Protein AF-A0A163JC21-F1 (afdb_monomer)

Foldseek 3Di:
DDDDDDDPPPPPPPPPQQQQAEEEEEEAQQQDPPPPDNPDPDDHPQRVVCVVSVHDYHYLYYHLEAQPDDDPNTDHSVSSVVVVVVVVDPDDPSNYDYYYYYDPNVVVVVVVCVVVVHDDDD

Radius of gyration: 22.23 Å; Cα contacts (8 Å, |Δi|>4): 198; chains: 1; bounding box: 30×44×86 Å

Sequence (122 aa):
MYNYISIFFCLYLSGCVAKVSNLVVFGDSYSDVGNRWQSSNGPGWSQDLAAGWNASLYSFAFSGATCDRSVNGTPSIIDQVEMYYHQHLDLPPEETVYAFWVGHDDIHEAIQANKSGMKLKR

Mean predicted aligned error: 8.27 Å

InterPro domains:
  IPR036514 SGNH hydrolase superfamily [G3DSA:3.40.50.1110] (17-119)

Nearest PDB structures (foldseek):
  8h09-assembly2_B  TM=7.413E-01  e=1.440E-04  Vibrio alginolyticus
  8a26-assembly1_A  TM=7.929E-01  e=1.366E-03  Legionella pneumophila str. Corby
  6mdp-assembly1_A  TM=1.935E-01  e=1.406E+00  Cricetulus griseus
  7mq5-assembly1_A  TM=1.879E-01  e=8.609E+00  Pseudomonas aeruginosa UCBPP-PA14

Organism: Absidia glauca (NCBI:txid4829)

Structure (mmCIF, N/CA/C/O backbone):
data_AF-A0A163JC21-F1
#
_entry.id   AF-A0A163JC21-F1
#
loop_
_atom_site.group_PDB
_atom_site.id
_atom_site.type_symbol
_atom_site.label_atom_id
_atom_site.label_alt_id
_atom_site.label_comp_id
_atom_site.label_asym_id
_atom_site.label_entity_id
_atom_site.label_seq_id
_atom_site.pdbx_PDB_ins_code
_atom_site.Cartn_x
_atom_site.Cartn_y
_atom_site.Cartn_z
_atom_site.occupancy
_atom_site.B_iso_or_equiv
_atom_site.auth_seq_id
_atom_site.auth_comp_id
_atom_site.auth_asym_id
_atom_site.auth_atom_id
_atom_site.pdbx_PDB_model_num
ATOM 1 N N . MET A 1 1 ? 11.087 -30.801 61.539 1.00 41.34 1 MET A N 1
ATOM 2 C CA . MET A 1 1 ? 11.596 -30.339 60.232 1.00 41.34 1 MET A CA 1
ATOM 3 C C . MET A 1 1 ? 10.398 -30.182 59.311 1.00 41.34 1 MET A C 1
ATOM 5 O O . MET A 1 1 ? 9.885 -31.191 58.853 1.00 41.34 1 MET A O 1
ATOM 9 N N . TYR A 1 2 ? 9.892 -28.965 59.113 1.00 39.28 2 TYR A N 1
ATOM 10 C CA . TYR A 1 2 ? 8.805 -28.705 58.163 1.00 39.28 2 TYR A CA 1
ATOM 11 C C . TYR A 1 2 ? 9.362 -27.823 57.048 1.00 39.28 2 TYR A C 1
ATOM 13 O O . TYR A 1 2 ? 9.657 -26.652 57.265 1.00 39.28 2 TYR A O 1
ATOM 21 N N . ASN A 1 3 ? 9.591 -28.443 55.890 1.00 43.78 3 ASN A N 1
ATOM 22 C CA . ASN A 1 3 ? 10.011 -27.788 54.657 1.00 43.78 3 ASN A CA 1
ATOM 23 C C . ASN A 1 3 ? 8.775 -27.168 54.000 1.00 43.78 3 ASN A C 1
ATOM 25 O O . ASN A 1 3 ? 7.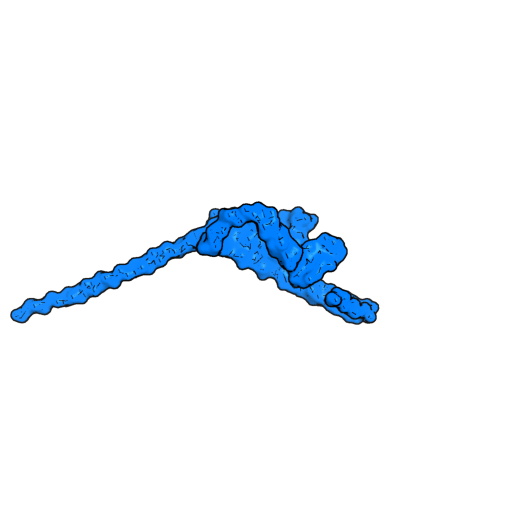919 -27.902 53.511 1.00 43.78 3 ASN A O 1
ATOM 29 N N . TYR A 1 4 ? 8.694 -25.840 53.965 1.00 49.03 4 TYR A N 1
ATOM 30 C CA . TYR A 1 4 ? 7.745 -25.140 53.106 1.00 49.03 4 TYR A CA 1
ATOM 31 C C . TYR A 1 4 ? 8.464 -24.723 51.825 1.00 49.03 4 TYR A C 1
ATOM 33 O O . TYR A 1 4 ? 9.333 -23.854 51.816 1.00 49.03 4 TYR A O 1
ATOM 41 N N . ILE A 1 5 ? 8.108 -25.419 50.750 1.00 55.06 5 ILE A N 1
ATOM 42 C CA . ILE A 1 5 ? 8.490 -25.136 49.370 1.00 55.06 5 ILE A CA 1
ATOM 43 C C . ILE A 1 5 ? 7.983 -23.732 49.022 1.00 55.06 5 ILE A C 1
ATOM 45 O O . ILE A 1 5 ? 6.779 -23.482 49.029 1.00 55.06 5 ILE A O 1
ATOM 49 N N . SER A 1 6 ? 8.905 -22.808 48.742 1.00 51.47 6 SER A N 1
ATOM 50 C CA . SER A 1 6 ? 8.569 -21.495 48.187 1.00 51.47 6 SER A CA 1
ATOM 51 C C . SER A 1 6 ? 8.027 -21.676 46.772 1.00 51.47 6 SER A C 1
ATOM 53 O O . SER A 1 6 ? 8.773 -21.992 45.847 1.00 51.47 6 SER A O 1
ATOM 55 N N . ILE A 1 7 ? 6.721 -21.483 46.608 1.00 56.38 7 ILE A N 1
ATOM 56 C CA . ILE A 1 7 ? 6.084 -21.367 45.298 1.00 56.38 7 ILE A CA 1
ATOM 57 C C . I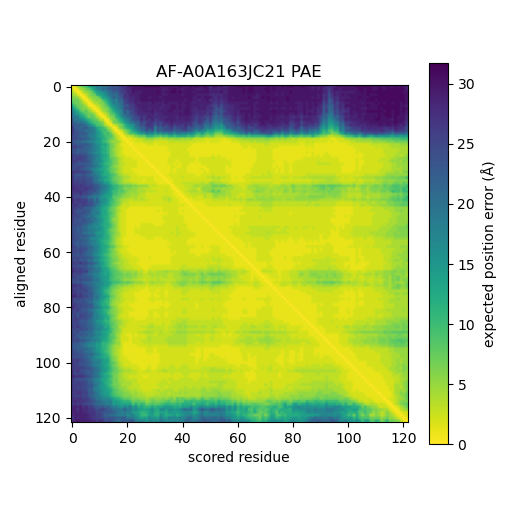LE A 1 7 ? 6.405 -19.963 44.783 1.00 56.38 7 ILE A C 1
ATOM 59 O O . ILE A 1 7 ? 5.792 -18.979 45.194 1.00 56.38 7 ILE A O 1
ATOM 63 N N . PHE A 1 8 ? 7.395 -19.864 43.896 1.00 53.91 8 PHE A N 1
ATOM 64 C CA . PHE A 1 8 ? 7.576 -18.686 43.054 1.00 53.91 8 PHE A CA 1
ATOM 65 C C . PHE A 1 8 ? 6.371 -18.598 42.114 1.00 53.91 8 PHE A C 1
ATOM 67 O O . PHE A 1 8 ? 6.304 -19.289 41.098 1.00 53.91 8 PHE A O 1
ATOM 74 N N . PHE A 1 9 ? 5.400 -17.758 42.467 1.00 50.41 9 PHE A N 1
ATOM 75 C CA . PHE A 1 9 ? 4.353 -17.335 41.549 1.00 50.41 9 PHE A CA 1
ATOM 76 C C . PHE A 1 9 ? 5.013 -16.401 40.530 1.00 50.41 9 PHE A C 1
ATOM 78 O O . PHE A 1 9 ? 5.116 -15.192 40.730 1.00 50.41 9 PHE A O 1
ATOM 85 N N . CYS A 1 10 ? 5.574 -16.991 39.475 1.00 48.28 10 CYS A N 1
ATOM 86 C CA . CYS A 1 10 ? 6.029 -16.249 38.315 1.00 48.28 10 CYS A CA 1
ATOM 87 C C . CYS A 1 10 ? 4.770 -15.644 37.688 1.00 48.28 10 CYS A C 1
ATOM 89 O O . CYS A 1 10 ? 4.003 -16.342 37.025 1.00 48.28 10 CYS A O 1
ATOM 91 N N . LEU A 1 11 ? 4.511 -14.368 37.987 1.00 50.91 11 LEU A N 1
ATOM 92 C CA . LEU A 1 11 ? 3.593 -13.538 37.223 1.00 50.91 11 LEU A CA 1
ATOM 93 C C . LEU A 1 11 ? 4.109 -13.566 35.787 1.00 50.91 11 LEU A C 1
ATOM 95 O O . LEU A 1 11 ? 5.006 -12.810 35.419 1.00 50.91 11 LEU A O 1
ATOM 99 N N . TYR A 1 12 ? 3.567 -14.487 34.994 1.00 52.44 12 TYR A N 1
ATOM 100 C CA . TYR A 1 12 ? 3.599 -14.373 33.554 1.00 52.44 12 TYR A CA 1
ATOM 101 C C . TYR A 1 12 ? 3.015 -12.996 33.261 1.00 52.44 12 TYR A C 1
ATOM 103 O O . TYR A 1 12 ? 1.816 -12.771 33.438 1.00 52.44 12 TYR A O 1
ATOM 111 N N . LEU A 1 13 ? 3.873 -12.062 32.846 1.00 53.28 13 LEU A N 1
ATOM 112 C CA . LEU A 1 13 ? 3.441 -10.988 31.976 1.00 53.28 13 LEU A CA 1
ATOM 113 C C . LEU A 1 13 ? 2.819 -11.695 30.776 1.00 53.28 13 LEU A C 1
ATOM 115 O O . LEU A 1 13 ? 3.507 -12.071 29.829 1.00 53.28 13 LEU A O 1
ATOM 119 N N . SER A 1 14 ? 1.513 -11.932 30.850 1.00 54.59 14 SER A N 1
ATOM 120 C CA . SER A 1 14 ? 0.689 -12.110 29.675 1.00 54.59 14 SER A CA 1
ATOM 121 C C . SER A 1 14 ? 0.761 -10.763 28.980 1.00 54.59 14 SER A C 1
ATOM 123 O O . SER A 1 14 ? -0.072 -9.893 29.215 1.00 54.59 14 SER A O 1
ATOM 125 N N . GLY A 1 15 ? 1.845 -10.542 28.231 1.00 59.12 15 GLY A N 1
ATOM 126 C CA . GLY A 1 15 ? 1.935 -9.422 27.322 1.00 59.12 15 GLY A CA 1
ATOM 127 C C . GLY A 1 15 ? 0.666 -9.483 26.500 1.00 59.12 15 GLY A C 1
ATOM 128 O O . GLY A 1 15 ? 0.375 -10.516 25.893 1.00 59.12 15 GLY A O 1
ATOM 129 N N . CYS A 1 16 ? -0.145 -8.435 26.586 1.00 57.44 16 CYS A N 1
ATOM 130 C CA . CYS A 1 16 ? -1.272 -8.263 25.699 1.00 57.44 16 CYS A CA 1
ATOM 131 C C . CYS A 1 16 ? -0.680 -8.367 24.295 1.00 57.44 16 CYS A C 1
ATOM 133 O O . CYS A 1 16 ? 0.065 -7.480 23.882 1.00 57.44 16 CYS A O 1
ATOM 135 N N . VAL A 1 17 ? -0.903 -9.482 23.600 1.00 60.69 17 VAL A N 1
ATOM 136 C CA . VAL A 1 17 ? -0.598 -9.539 22.175 1.00 60.69 17 VAL A CA 1
ATOM 137 C C . VAL A 1 17 ? -1.546 -8.518 21.577 1.00 60.69 17 VAL A C 1
ATOM 139 O O . VAL A 1 17 ? -2.756 -8.749 21.561 1.00 60.69 17 VAL A O 1
ATOM 142 N N . ALA A 1 18 ? -1.017 -7.348 21.219 1.00 69.06 18 ALA A N 1
ATOM 143 C CA . ALA A 1 18 ? -1.804 -6.315 20.576 1.00 69.06 18 ALA A CA 1
ATOM 144 C C . ALA A 1 18 ? -2.430 -6.953 19.335 1.00 69.06 18 ALA A C 1
ATOM 146 O O . ALA A 1 18 ? -1.737 -7.525 18.488 1.00 69.06 18 ALA A O 1
ATOM 147 N N . LYS A 1 19 ? -3.762 -6.972 19.293 1.00 87.00 19 LYS A N 1
ATOM 148 C CA . LYS A 1 19 ? -4.476 -7.496 18.139 1.00 87.00 19 LYS A CA 1
ATOM 149 C C . LYS A 1 19 ? -4.241 -6.509 17.003 1.00 87.00 19 LYS A C 1
ATOM 151 O O . LYS A 1 19 ? -4.529 -5.330 17.162 1.00 87.00 19 LYS A O 1
ATOM 156 N N . VAL A 1 20 ? -3.759 -6.996 15.863 1.00 94.81 20 VAL A N 1
ATOM 157 C CA . VAL A 1 20 ? -3.663 -6.172 14.656 1.00 94.81 20 VAL A CA 1
ATOM 158 C C . VAL A 1 20 ? -5.075 -5.755 14.249 1.00 94.81 20 VAL A C 1
ATOM 160 O O . VAL A 1 20 ? -5.916 -6.610 13.962 1.00 94.81 20 VAL A O 1
ATOM 163 N N . SER A 1 21 ? -5.341 -4.453 14.265 1.00 97.00 21 SER A N 1
ATOM 164 C CA . SER A 1 21 ? -6.628 -3.858 13.896 1.00 97.00 21 SER A CA 1
ATOM 165 C C . SER A 1 21 ? -6.558 -3.128 12.556 1.00 97.00 21 SER A C 1
ATOM 167 O O . SER A 1 21 ? -7.587 -2.980 11.894 1.00 97.00 21 SER A O 1
ATOM 169 N N . ASN A 1 22 ? -5.355 -2.756 12.104 1.00 98.44 22 ASN A N 1
ATOM 170 C CA . ASN A 1 22 ? -5.135 -2.024 10.861 1.00 98.44 22 ASN A CA 1
ATOM 171 C C . ASN A 1 22 ? -4.022 -2.665 10.021 1.00 98.44 22 ASN A C 1
ATOM 173 O O . ASN A 1 22 ? -2.952 -3.007 10.527 1.00 98.44 22 ASN A O 1
ATOM 177 N N . LEU A 1 23 ? -4.261 -2.778 8.718 1.00 98.62 23 LEU A N 1
ATOM 178 C CA . LEU A 1 23 ? -3.278 -3.179 7.720 1.00 98.62 23 LEU A CA 1
ATOM 179 C C . LEU A 1 23 ? -3.133 -2.049 6.699 1.00 98.62 23 LEU A C 1
ATOM 181 O O . LEU A 1 23 ? -4.064 -1.765 5.947 1.00 98.62 23 LEU A O 1
ATOM 185 N N . VAL A 1 24 ? -1.965 -1.415 6.666 1.00 98.75 24 VAL A N 1
ATOM 186 C CA . VAL A 1 24 ? -1.606 -0.389 5.683 1.00 98.75 24 VAL A CA 1
ATOM 187 C C . VAL A 1 24 ? -0.696 -1.021 4.636 1.00 98.75 24 VAL A C 1
ATOM 189 O O . VAL A 1 24 ? 0.314 -1.630 4.987 1.00 98.75 24 VAL A O 1
ATOM 192 N N . VAL A 1 25 ? -1.041 -0.899 3.356 1.00 98.75 25 VAL A N 1
ATOM 193 C CA . VAL A 1 25 ? -0.319 -1.571 2.265 1.00 98.75 25 VAL A CA 1
ATOM 194 C C . VAL A 1 25 ? 0.160 -0.571 1.227 1.00 98.75 25 VAL A C 1
ATOM 196 O O . VAL A 1 25 ? -0.638 0.159 0.648 1.00 98.75 25 VAL A O 1
ATOM 199 N N . PHE A 1 26 ? 1.458 -0.603 0.954 1.00 98.75 26 PHE A N 1
ATOM 200 C CA . PHE A 1 26 ? 2.129 0.104 -0.132 1.00 98.75 26 PHE A CA 1
ATOM 201 C C . PHE A 1 26 ? 2.660 -0.925 -1.122 1.00 98.75 26 PHE A C 1
ATOM 203 O O . PHE A 1 26 ? 3.116 -2.006 -0.725 1.00 98.75 26 PHE A O 1
ATOM 210 N N . GLY A 1 27 ? 2.631 -0.617 -2.411 1.00 98.19 27 GLY A N 1
ATOM 211 C CA . GLY A 1 27 ? 3.111 -1.584 -3.381 1.00 98.19 27 GLY A CA 1
ATOM 212 C C . GLY A 1 27 ? 2.750 -1.331 -4.826 1.00 98.19 27 GLY A C 1
ATOM 213 O O . GLY A 1 27 ? 2.283 -0.257 -5.212 1.00 98.19 27 GLY A O 1
ATOM 214 N N . ASP A 1 28 ? 2.988 -2.379 -5.601 1.00 97.31 28 ASP A N 1
ATOM 215 C CA . ASP A 1 28 ? 2.740 -2.452 -7.031 1.00 97.31 28 ASP A CA 1
ATOM 216 C C . ASP A 1 28 ? 1.468 -3.263 -7.361 1.00 97.31 28 ASP A C 1
ATOM 218 O O . ASP A 1 28 ? 0.550 -3.413 -6.545 1.00 97.31 28 ASP A O 1
ATOM 222 N N . SER A 1 29 ? 1.408 -3.799 -8.582 1.00 96.88 29 SER A N 1
ATOM 223 C CA . SER A 1 29 ? 0.277 -4.581 -9.093 1.00 96.88 29 SER A CA 1
ATOM 224 C C . SER A 1 29 ? -0.088 -5.825 -8.277 1.00 96.88 29 SER A C 1
ATOM 226 O O . SER A 1 29 ? -1.236 -6.267 -8.347 1.00 96.88 29 SER A O 1
ATOM 228 N N . TYR A 1 30 ? 0.831 -6.369 -7.473 1.00 97.12 30 TYR A N 1
ATOM 229 C CA . TYR A 1 30 ? 0.537 -7.501 -6.589 1.00 97.12 30 TYR A CA 1
ATOM 230 C C . TYR A 1 30 ? -0.280 -7.109 -5.354 1.00 97.12 30 TYR A C 1
ATOM 232 O O . TYR A 1 30 ? -0.817 -7.984 -4.676 1.00 97.12 30 TYR A O 1
ATOM 240 N N . SER A 1 31 ? -0.379 -5.812 -5.055 1.00 98.00 31 SER A N 1
ATOM 241 C CA . SER A 1 31 ? -1.056 -5.289 -3.862 1.00 98.00 31 SER A CA 1
ATOM 242 C C . SER A 1 31 ? -2.146 -4.256 -4.165 1.00 98.00 31 SER A C 1
ATOM 244 O O . SER A 1 31 ? -2.899 -3.899 -3.256 1.00 98.00 31 SER A O 1
ATOM 246 N N . ASP A 1 32 ? -2.24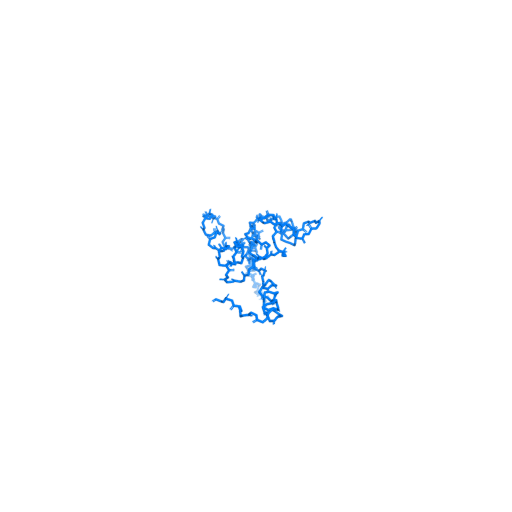3 -3.775 -5.410 1.00 97.75 32 ASP A N 1
ATOM 247 C CA . ASP A 1 32 ? -3.284 -2.842 -5.851 1.00 97.75 32 ASP A CA 1
ATOM 248 C C . ASP A 1 32 ? -4.674 -3.500 -5.795 1.00 97.75 32 ASP A C 1
ATOM 250 O O . ASP A 1 32 ? -4.929 -4.547 -6.395 1.00 97.75 32 ASP A O 1
ATOM 254 N N . VAL A 1 33 ? -5.584 -2.849 -5.071 1.00 96.94 33 VAL A N 1
ATOM 255 C CA . VAL A 1 33 ? -6.979 -3.274 -4.864 1.00 96.94 33 VAL A CA 1
ATOM 256 C C . VAL A 1 33 ? -7.974 -2.388 -5.622 1.00 96.94 33 VAL A C 1
ATOM 258 O O . VAL A 1 33 ? -9.159 -2.363 -5.299 1.00 96.94 33 VAL A O 1
ATOM 261 N N . GLY A 1 34 ? -7.499 -1.636 -6.619 1.00 95.25 34 GLY A N 1
ATOM 262 C CA . GLY A 1 34 ? -8.324 -0.797 -7.489 1.00 95.25 34 GLY A CA 1
ATOM 263 C C . GLY A 1 34 ? -7.972 0.692 -7.494 1.00 95.25 34 GLY A C 1
ATOM 264 O O . GLY A 1 34 ? -8.716 1.463 -8.094 1.00 95.25 34 GLY A O 1
ATOM 265 N N . ASN A 1 35 ? -6.857 1.109 -6.888 1.00 95.38 35 ASN A N 1
ATOM 266 C CA . ASN A 1 35 ? -6.361 2.486 -6.994 1.00 95.38 35 ASN A CA 1
ATOM 267 C C . ASN A 1 35 ? -5.960 2.823 -8.436 1.00 95.38 35 ASN A C 1
ATOM 269 O O . ASN A 1 35 ? -6.148 3.954 -8.888 1.00 95.38 35 ASN A O 1
ATOM 273 N N . ARG A 1 36 ? -5.448 1.834 -9.182 1.00 93.69 36 ARG A N 1
ATOM 274 C CA . ARG A 1 36 ? -5.287 1.924 -10.636 1.00 93.69 36 ARG A CA 1
ATOM 275 C C . ARG A 1 36 ? -6.050 0.825 -11.360 1.00 93.69 36 ARG A C 1
ATOM 277 O O . ARG A 1 36 ? -6.923 1.116 -12.173 1.00 93.69 36 ARG A O 1
ATOM 284 N N . TRP A 1 37 ? -5.717 -0.427 -11.066 1.00 90.56 37 TRP A N 1
ATOM 285 C CA . TRP A 1 37 ? -6.470 -1.610 -11.474 1.00 90.56 37 TRP A CA 1
ATOM 286 C C . TRP A 1 37 ? -6.022 -2.808 -10.637 1.00 90.56 37 TRP A C 1
ATOM 288 O O . TRP A 1 37 ? -4.848 -2.946 -10.302 1.00 90.56 37 TRP A O 1
ATOM 298 N N . GLN A 1 38 ? -6.950 -3.712 -10.338 1.00 93.06 38 GLN A N 1
ATOM 299 C CA . GLN A 1 38 ? -6.639 -4.954 -9.640 1.00 93.06 38 GLN A CA 1
ATOM 300 C C . GLN A 1 38 ? -6.160 -6.004 -10.646 1.00 93.06 38 GLN A C 1
ATOM 302 O O . GLN A 1 38 ? -6.906 -6.407 -11.540 1.00 93.06 38 GLN A O 1
ATOM 307 N N . SER A 1 39 ? -4.915 -6.460 -10.503 1.00 91.44 39 SER A N 1
ATOM 308 C CA . SER A 1 39 ? -4.282 -7.419 -11.427 1.00 91.44 39 SER A CA 1
ATOM 309 C C . SER A 1 39 ? -4.607 -8.880 -11.075 1.00 91.44 39 SER A C 1
ATOM 311 O O . SER A 1 39 ? -3.754 -9.760 -11.147 1.00 91.44 39 SER A O 1
ATOM 313 N N . SER A 1 40 ? -5.852 -9.142 -10.666 1.00 93.62 40 SER A N 1
ATOM 314 C CA . SER A 1 40 ? -6.356 -10.460 -10.268 1.00 93.62 40 SER A CA 1
ATOM 315 C C . SER A 1 40 ? -7.839 -10.607 -10.627 1.00 93.62 40 SER A C 1
ATOM 317 O O . SER A 1 40 ? -8.558 -9.620 -10.763 1.00 93.62 40 SER A O 1
ATOM 319 N N . ASN A 1 41 ? -8.311 -11.847 -10.766 1.00 94.31 41 ASN A N 1
ATOM 320 C CA . ASN A 1 41 ? -9.722 -12.193 -10.983 1.00 94.31 41 ASN A CA 1
ATOM 321 C C . ASN A 1 41 ? -10.505 -12.424 -9.674 1.00 94.31 41 ASN A C 1
ATOM 323 O O . ASN A 1 41 ? -11.644 -12.889 -9.706 1.00 94.31 41 ASN A O 1
ATOM 327 N N . GLY A 1 42 ? -9.892 -12.126 -8.533 1.00 94.00 42 GLY A N 1
ATOM 328 C CA . GLY A 1 42 ? -10.472 -12.227 -7.200 1.00 94.00 42 GLY A CA 1
ATOM 329 C C . GLY A 1 42 ? -9.662 -11.401 -6.199 1.00 94.00 42 GLY A C 1
ATOM 330 O O . GLY A 1 42 ? -8.722 -10.716 -6.619 1.00 94.00 42 GLY A O 1
ATOM 331 N N . PRO A 1 43 ? -10.010 -11.451 -4.901 1.00 96.00 43 PRO A N 1
ATOM 332 C CA . PRO A 1 43 ? -9.308 -10.708 -3.861 1.00 96.00 43 PRO A CA 1
ATOM 333 C C . PRO A 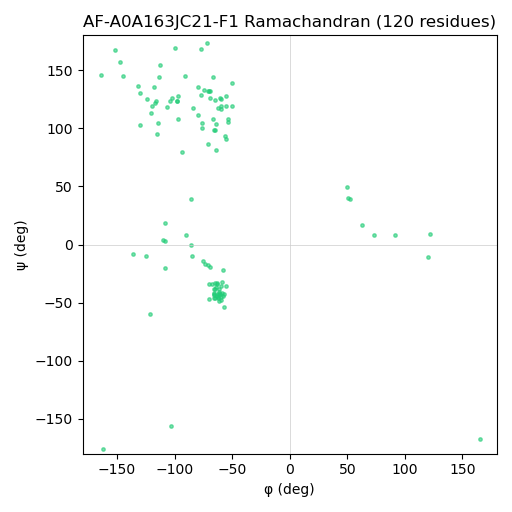1 43 ? -7.788 -10.913 -3.908 1.00 96.00 43 PRO A C 1
ATOM 335 O O . PRO A 1 43 ? -7.300 -12.012 -4.169 1.00 96.00 43 PRO A O 1
ATOM 338 N N . GLY A 1 44 ? -7.037 -9.832 -3.707 1.00 96.00 44 GLY A N 1
ATOM 339 C CA . GLY A 1 44 ? -5.590 -9.891 -3.521 1.00 96.00 44 GLY A CA 1
ATOM 340 C C . GLY A 1 44 ? -5.215 -10.361 -2.113 1.00 96.00 44 GLY A C 1
ATOM 341 O O . GLY A 1 44 ? -6.040 -10.358 -1.198 1.00 96.00 44 GLY A O 1
ATOM 342 N N . TRP A 1 45 ? -3.935 -10.688 -1.915 1.00 97.69 45 TRP A N 1
ATOM 343 C CA . TRP A 1 45 ? -3.421 -11.179 -0.629 1.00 97.69 45 TRP A CA 1
ATOM 344 C C . TRP A 1 45 ? -3.722 -10.224 0.538 1.00 97.69 45 TRP A C 1
ATOM 346 O O . TRP A 1 45 ? -4.008 -10.674 1.642 1.00 97.69 45 TRP A O 1
ATOM 356 N N . SER A 1 46 ? -3.683 -8.910 0.295 1.00 98.06 46 SER A N 1
ATOM 357 C CA . SER A 1 46 ? -3.932 -7.880 1.306 1.00 98.06 46 SER A CA 1
ATOM 358 C C . SER A 1 46 ? -5.398 -7.832 1.742 1.00 98.06 46 SER A C 1
ATOM 360 O O . SER A 1 46 ? -5.677 -7.601 2.917 1.00 98.06 46 SER A O 1
ATOM 362 N N . GLN A 1 47 ? -6.332 -8.102 0.826 1.00 98.31 47 GLN A N 1
ATOM 363 C CA . GLN A 1 47 ? -7.764 -8.199 1.125 1.00 98.31 47 GLN A CA 1
ATOM 364 C C . GLN A 1 47 ? -8.059 -9.452 1.951 1.00 98.31 47 GLN A C 1
ATOM 366 O O . GLN A 1 47 ? -8.723 -9.358 2.983 1.00 98.31 47 GLN A O 1
ATOM 371 N N . ASP A 1 48 ? -7.511 -10.600 1.547 1.00 98.06 48 ASP A N 1
ATOM 372 C CA . ASP A 1 48 ? -7.682 -11.861 2.274 1.00 98.06 48 ASP A CA 1
ATOM 373 C C . ASP A 1 48 ? -7.022 -11.819 3.658 1.00 98.06 48 ASP A C 1
ATOM 375 O O . ASP A 1 48 ? -7.592 -12.307 4.635 1.00 98.06 48 ASP A O 1
ATOM 379 N N . LEU A 1 49 ? -5.848 -11.189 3.777 1.00 98.06 49 LEU A N 1
ATOM 380 C CA . LEU A 1 49 ? -5.158 -11.024 5.055 1.00 98.06 49 LEU A CA 1
ATOM 381 C C . LEU A 1 49 ? -5.945 -10.122 6.011 1.00 98.06 49 LEU A C 1
ATOM 383 O O . LEU A 1 49 ? -6.137 -10.483 7.172 1.00 98.06 49 LEU A O 1
ATOM 387 N N . ALA A 1 50 ? -6.442 -8.981 5.524 1.00 98.38 50 ALA A N 1
ATOM 388 C CA . ALA A 1 50 ? -7.284 -8.088 6.315 1.00 98.38 50 ALA A CA 1
ATOM 389 C C . ALA A 1 50 ? -8.571 -8.789 6.777 1.00 98.38 50 ALA A C 1
ATOM 391 O O . ALA A 1 50 ? -8.940 -8.691 7.949 1.00 98.38 50 ALA A O 1
ATOM 392 N N . ALA A 1 51 ? -9.209 -9.565 5.894 1.00 98.12 51 ALA A N 1
ATOM 393 C CA . ALA A 1 51 ? -10.373 -10.374 6.242 1.00 98.12 51 ALA A CA 1
ATOM 394 C C . ALA A 1 51 ? -10.037 -11.433 7.306 1.00 98.12 51 ALA A C 1
ATOM 396 O O . ALA A 1 51 ? -10.749 -11.551 8.303 1.00 98.12 51 ALA A O 1
ATOM 397 N N . GLY A 1 52 ? -8.926 -12.158 7.143 1.00 97.56 52 GLY A N 1
ATOM 398 C CA . GLY A 1 52 ? -8.469 -13.183 8.084 1.00 97.56 52 GLY A CA 1
ATOM 399 C C . GLY A 1 52 ? -8.112 -12.636 9.469 1.00 97.56 52 GLY A C 1
ATOM 400 O O . GLY A 1 52 ? -8.353 -13.299 10.477 1.00 97.56 52 GLY A O 1
ATOM 401 N N . TRP A 1 53 ? -7.581 -11.415 9.544 1.00 96.81 53 TRP A N 1
ATOM 402 C CA . TRP A 1 53 ? -7.302 -10.727 10.810 1.00 96.81 53 TRP A CA 1
ATOM 403 C C . TRP A 1 53 ? -8.503 -9.981 11.387 1.00 96.81 53 TRP A C 1
ATOM 405 O O . TRP A 1 53 ? -8.460 -9.557 12.545 1.00 96.81 53 TRP A O 1
ATOM 415 N N . ASN A 1 54 ? -9.587 -9.849 10.617 1.00 97.38 54 ASN A N 1
ATOM 416 C CA . ASN A 1 54 ? -10.682 -8.935 10.921 1.00 97.38 54 ASN A CA 1
ATOM 417 C C . ASN A 1 54 ? -10.134 -7.524 11.228 1.00 97.38 54 ASN A C 1
ATOM 419 O O . ASN A 1 54 ? -10.440 -6.934 12.270 1.00 97.38 54 ASN A O 1
ATOM 423 N N . ALA A 1 55 ? -9.271 -7.041 10.334 1.00 98.06 55 ALA A N 1
ATOM 424 C CA . ALA A 1 55 ? -8.596 -5.750 10.386 1.00 98.06 55 ALA A CA 1
ATOM 425 C C . ALA A 1 55 ? -9.091 -4.838 9.253 1.00 98.06 55 ALA A C 1
ATOM 427 O O . ALA A 1 55 ? -9.529 -5.308 8.201 1.00 98.06 55 ALA A O 1
ATOM 428 N N . SER A 1 56 ? -8.991 -3.528 9.453 1.00 98.44 56 SER A N 1
ATOM 429 C CA . SER A 1 56 ? -9.247 -2.532 8.411 1.00 98.44 56 SER A CA 1
ATOM 430 C C . SER A 1 56 ? -8.086 -2.497 7.415 1.00 98.44 56 SER A C 1
ATOM 432 O O . SER A 1 56 ? -6.927 -2.436 7.824 1.00 98.44 56 SER A O 1
ATOM 434 N N . LEU A 1 57 ? -8.388 -2.506 6.114 1.00 98.44 57 LEU A N 1
ATOM 435 C CA . LEU A 1 57 ? -7.390 -2.387 5.047 1.00 98.44 57 LEU A CA 1
ATOM 436 C C . LEU A 1 57 ? -7.305 -0.945 4.533 1.00 98.44 57 LEU A C 1
ATOM 438 O O . LEU A 1 57 ? -8.287 -0.414 4.017 1.00 98.44 57 LEU A O 1
ATOM 442 N N . TYR A 1 58 ? -6.110 -0.362 4.589 1.00 98.50 58 TYR A N 1
ATOM 443 C CA . TYR A 1 58 ? -5.762 0.927 3.993 1.00 98.50 58 TYR A CA 1
ATOM 444 C C . TYR A 1 58 ? -4.724 0.693 2.891 1.00 98.50 58 TYR A C 1
ATOM 446 O O . TYR A 1 58 ? -3.530 0.568 3.164 1.00 98.50 58 TYR A O 1
ATOM 454 N N . SER A 1 59 ? -5.170 0.579 1.639 1.00 98.19 59 SER A N 1
ATOM 455 C CA . SER A 1 59 ? -4.265 0.317 0.515 1.00 98.19 59 SER A CA 1
ATOM 456 C C . SER A 1 59 ? -3.905 1.595 -0.234 1.00 98.19 59 SER A C 1
ATOM 458 O O . SER A 1 59 ? -4.770 2.294 -0.760 1.00 98.19 59 SER A O 1
ATOM 460 N N . PHE A 1 60 ? -2.607 1.848 -0.325 1.00 98.50 60 PHE A N 1
ATOM 461 C CA . PHE A 1 60 ? -1.980 2.898 -1.119 1.00 98.50 60 PHE A CA 1
ATOM 462 C C . PHE A 1 60 ? -1.243 2.325 -2.331 1.00 98.50 60 PHE A C 1
ATOM 464 O O . PHE A 1 60 ? -0.628 3.084 -3.064 1.00 98.50 60 PHE A O 1
ATOM 471 N N . ALA A 1 61 ? -1.303 1.011 -2.562 1.00 98.44 61 ALA A N 1
ATOM 472 C CA . ALA A 1 61 ? -0.631 0.365 -3.683 1.00 98.44 61 ALA A CA 1
ATOM 473 C C . ALA A 1 61 ? -1.223 0.795 -5.035 1.00 98.44 61 ALA A C 1
ATOM 475 O O . ALA A 1 61 ? -2.438 0.960 -5.156 1.00 98.44 61 ALA A O 1
ATOM 476 N N . PHE A 1 62 ? -0.368 0.929 -6.051 1.00 98.06 62 PHE A N 1
ATOM 477 C CA . PHE A 1 62 ? -0.745 1.259 -7.429 1.00 98.06 62 PHE A CA 1
ATOM 478 C C . PHE A 1 62 ? -0.094 0.282 -8.406 1.00 98.06 62 PHE A C 1
ATOM 480 O O . PHE A 1 62 ? 1.122 0.104 -8.405 1.00 98.06 62 PHE A O 1
ATOM 487 N N . SER A 1 63 ? -0.875 -0.293 -9.319 1.00 96.81 63 SER A N 1
ATOM 488 C CA . SER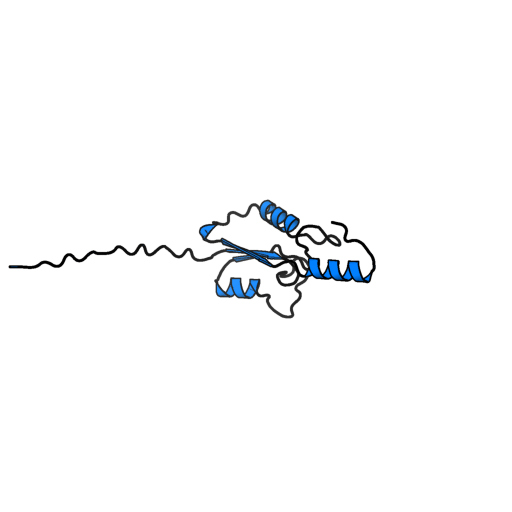 A 1 63 ? -0.328 -1.127 -10.390 1.00 96.81 63 SER A CA 1
ATOM 489 C C . SER A 1 63 ? 0.656 -0.349 -11.272 1.00 96.81 63 SER A C 1
ATOM 491 O O . SER A 1 63 ? 0.303 0.692 -11.840 1.00 96.81 63 SER A O 1
ATOM 493 N N . GLY A 1 64 ? 1.876 -0.873 -11.429 1.00 95.94 64 GLY A N 1
ATOM 494 C CA . GLY A 1 64 ? 2.968 -0.222 -12.159 1.00 95.94 64 GLY A CA 1
ATOM 495 C C . GLY A 1 64 ? 3.876 0.660 -11.293 1.00 95.94 64 GLY A C 1
ATOM 496 O O . GLY A 1 64 ? 4.662 1.431 -11.847 1.00 95.94 64 GLY A O 1
ATOM 497 N N . ALA A 1 65 ? 3.717 0.644 -9.966 1.00 97.50 65 ALA A N 1
ATOM 498 C CA . ALA A 1 65 ? 4.540 1.434 -9.059 1.00 97.50 65 ALA A CA 1
ATOM 499 C C . ALA A 1 65 ? 5.967 0.883 -8.970 1.00 97.50 65 ALA A C 1
ATOM 501 O O . ALA A 1 65 ? 6.180 -0.302 -8.723 1.00 97.50 65 ALA A O 1
ATOM 502 N N . THR A 1 66 ? 6.950 1.771 -9.093 1.00 96.88 66 THR A N 1
ATOM 503 C CA . THR A 1 66 ? 8.351 1.459 -8.799 1.00 96.88 66 THR A CA 1
ATOM 504 C C . THR A 1 66 ? 8.740 1.962 -7.410 1.00 96.88 66 THR A C 1
ATOM 506 O O . THR A 1 66 ? 8.004 2.711 -6.756 1.00 96.88 66 THR A O 1
ATOM 509 N N . CYS A 1 67 ? 9.917 1.548 -6.948 1.00 96.00 67 CYS A N 1
ATOM 510 C CA . CYS A 1 67 ? 10.423 1.880 -5.622 1.00 96.00 67 CYS A CA 1
ATOM 511 C C . CYS A 1 67 ? 10.620 3.387 -5.384 1.00 96.00 67 CYS A C 1
ATOM 513 O O . CYS A 1 67 ? 10.368 3.849 -4.275 1.00 96.00 67 CYS A O 1
ATOM 515 N N . ASP A 1 68 ? 11.089 4.151 -6.375 1.00 93.44 68 ASP A N 1
ATOM 516 C CA . ASP A 1 68 ? 11.657 5.487 -6.129 1.00 93.44 68 ASP A CA 1
ATOM 517 C C . ASP A 1 68 ? 11.233 6.599 -7.101 1.00 93.44 68 ASP A C 1
ATOM 519 O O . ASP A 1 68 ? 11.552 7.762 -6.856 1.00 93.44 68 ASP A O 1
ATOM 523 N N . ARG A 1 69 ? 10.525 6.292 -8.195 1.00 91.88 69 ARG A N 1
ATOM 524 C CA . ARG A 1 69 ? 10.175 7.300 -9.211 1.00 91.88 69 ARG A CA 1
ATOM 525 C C . ARG A 1 69 ? 8.810 7.075 -9.834 1.00 91.88 69 ARG A C 1
ATOM 527 O O . ARG A 1 69 ? 8.422 5.952 -10.120 1.00 91.88 69 ARG A O 1
ATOM 534 N N . SER A 1 70 ? 8.097 8.142 -10.165 1.00 92.12 70 SER A N 1
ATOM 535 C CA . SER A 1 70 ? 6.870 7.974 -10.941 1.00 92.12 70 SER A CA 1
ATOM 536 C C . SER A 1 70 ? 7.175 7.518 -12.375 1.00 92.12 70 SER A C 1
ATOM 538 O O . SER A 1 70 ? 8.007 8.103 -13.078 1.00 92.12 70 SER A O 1
ATOM 540 N N . VAL A 1 71 ? 6.470 6.483 -12.839 1.00 89.50 71 VAL A N 1
ATOM 541 C CA . VAL A 1 71 ? 6.524 5.998 -14.227 1.00 89.50 71 VAL A CA 1
ATOM 542 C C . VAL A 1 71 ? 5.1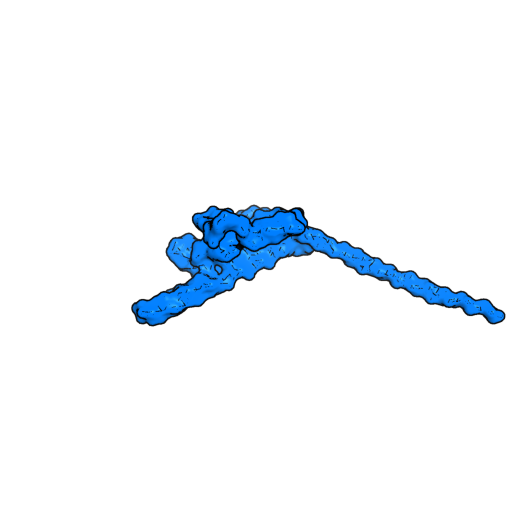53 6.165 -14.862 1.00 89.50 71 VAL A C 1
ATOM 544 O O . VAL A 1 71 ? 4.170 5.623 -14.366 1.00 89.50 71 VAL A O 1
ATOM 547 N N . ASN A 1 72 ? 5.056 6.916 -15.963 1.00 89.88 72 ASN A N 1
ATOM 548 C CA . ASN A 1 72 ? 3.788 7.181 -16.663 1.00 89.88 72 ASN A CA 1
ATOM 549 C C . ASN A 1 72 ? 2.669 7.715 -15.740 1.00 89.88 72 ASN A C 1
ATOM 551 O O . ASN A 1 72 ? 1.513 7.310 -15.863 1.00 89.88 72 ASN A O 1
ATOM 555 N N . GLY A 1 73 ? 3.025 8.588 -14.789 1.00 92.75 73 GLY A N 1
ATOM 556 C CA . GLY A 1 73 ? 2.090 9.168 -13.819 1.00 92.75 73 GLY A CA 1
ATOM 557 C C . GLY A 1 73 ? 1.623 8.203 -12.725 1.00 92.75 73 GLY A C 1
ATOM 558 O O . GLY A 1 73 ? 0.721 8.540 -11.968 1.00 92.75 73 GLY A O 1
ATOM 559 N N . THR A 1 74 ? 2.212 7.008 -12.640 1.00 96.00 74 THR A N 1
ATOM 560 C CA . THR A 1 74 ? 1.947 6.054 -11.556 1.00 96.00 74 THR A CA 1
ATOM 561 C C . THR A 1 74 ? 2.683 6.504 -10.299 1.00 96.00 74 THR A C 1
ATOM 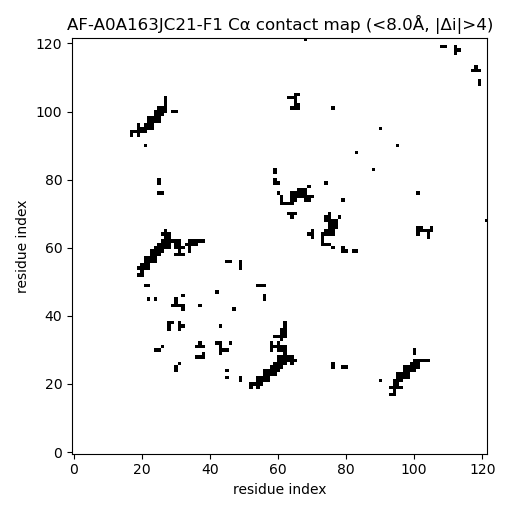563 O O . THR A 1 74 ? 3.890 6.741 -10.402 1.00 96.00 74 THR A O 1
ATOM 566 N N . PRO A 1 75 ? 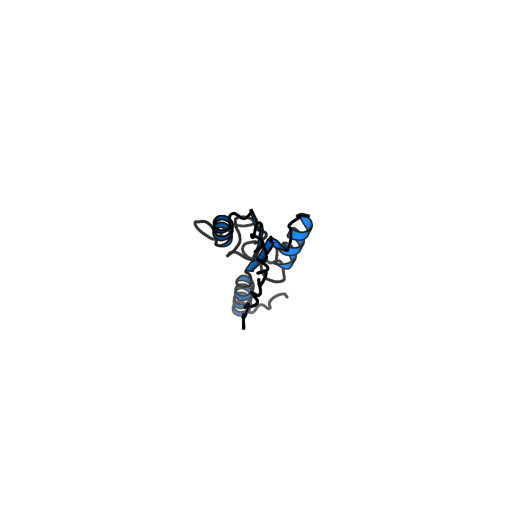2.019 6.614 -9.138 1.00 97.88 75 PRO A N 1
ATOM 567 C CA . PRO A 1 75 ? 2.691 6.905 -7.875 1.00 97.88 75 PRO A CA 1
ATOM 568 C C . PRO A 1 75 ? 3.723 5.825 -7.525 1.00 97.88 75 PRO A C 1
ATOM 570 O O . PRO A 1 75 ? 3.396 4.636 -7.486 1.00 97.88 75 PRO A O 1
ATOM 573 N N . SER A 1 76 ? 4.961 6.242 -7.272 1.00 97.81 76 SER A N 1
ATOM 574 C CA . SER A 1 76 ? 6.013 5.399 -6.696 1.00 97.81 76 SER A CA 1
ATOM 575 C C . SER A 1 76 ? 5.754 5.117 -5.220 1.00 97.81 76 SER A C 1
ATOM 577 O O . SER A 1 76 ? 4.877 5.726 -4.615 1.00 97.81 76 SER A O 1
ATOM 579 N N . ILE A 1 77 ? 6.548 4.250 -4.594 1.00 98.31 77 ILE A N 1
ATOM 580 C CA . ILE A 1 77 ? 6.428 4.017 -3.144 1.00 98.31 77 ILE A CA 1
ATOM 581 C C . ILE A 1 77 ? 6.655 5.286 -2.328 1.00 98.31 77 ILE A C 1
ATOM 583 O O . ILE A 1 77 ? 5.969 5.478 -1.327 1.00 98.31 77 ILE A O 1
ATOM 587 N N . ILE A 1 78 ? 7.559 6.168 -2.759 1.00 97.50 78 ILE A N 1
ATOM 588 C CA . ILE A 1 78 ? 7.776 7.455 -2.088 1.00 97.50 78 ILE A CA 1
ATOM 589 C C . ILE A 1 78 ? 6.483 8.279 -2.129 1.00 97.50 78 ILE A C 1
ATOM 591 O O . ILE A 1 78 ? 6.001 8.710 -1.083 1.00 97.50 78 ILE A O 1
ATOM 595 N N . ASP A 1 79 ? 5.867 8.395 -3.308 1.00 98.25 79 ASP A N 1
ATOM 596 C CA . ASP A 1 79 ? 4.605 9.121 -3.484 1.00 98.25 79 ASP A CA 1
ATOM 597 C C . ASP A 1 79 ? 3.471 8.485 -2.655 1.00 98.25 79 ASP A C 1
ATOM 599 O O . ASP A 1 79 ? 2.682 9.184 -2.025 1.00 98.25 79 ASP A O 1
ATOM 603 N N . GLN A 1 80 ? 3.389 7.151 -2.608 1.00 98.56 80 GLN A N 1
ATOM 604 C CA . GLN A 1 80 ? 2.370 6.434 -1.831 1.00 98.56 80 GLN A CA 1
ATOM 605 C C . GLN A 1 80 ? 2.521 6.665 -0.320 1.00 98.56 80 GLN A C 1
ATOM 607 O O . GLN A 1 80 ? 1.522 6.809 0.389 1.00 98.56 80 GLN A O 1
ATOM 612 N N . VAL A 1 81 ? 3.756 6.732 0.185 1.00 98.25 81 VAL A N 1
ATOM 613 C CA . VAL A 1 81 ? 4.035 7.077 1.587 1.00 98.25 81 VAL A CA 1
ATOM 614 C C . VAL A 1 81 ? 3.633 8.525 1.878 1.00 98.25 81 VAL A C 1
ATOM 616 O O . VAL A 1 81 ? 3.010 8.789 2.906 1.00 98.25 81 VAL A O 1
ATOM 619 N N . GLU A 1 82 ? 3.907 9.463 0.968 1.00 98.06 82 GLU A N 1
ATOM 620 C CA . GLU A 1 82 ? 3.422 10.845 1.092 1.00 98.06 82 GLU A CA 1
ATOM 621 C C . GLU A 1 82 ? 1.887 10.913 1.100 1.00 98.06 82 GLU A C 1
ATOM 623 O O . GLU A 1 82 ? 1.296 11.597 1.938 1.00 98.06 82 GLU A O 1
ATOM 628 N N . MET A 1 83 ? 1.220 10.146 0.232 1.00 98.19 83 MET A N 1
ATOM 629 C CA . MET A 1 83 ? -0.241 10.033 0.215 1.00 98.19 83 MET A CA 1
ATOM 630 C C . MET A 1 83 ? -0.795 9.527 1.549 1.00 98.19 83 MET A C 1
ATOM 632 O O . MET A 1 83 ? -1.802 10.064 2.012 1.00 98.19 83 MET A O 1
ATOM 636 N N . TYR A 1 84 ? -0.146 8.539 2.174 1.00 98.19 84 TYR A N 1
ATOM 637 C CA . TYR A 1 84 ? -0.512 8.057 3.508 1.00 98.19 84 TYR A CA 1
ATOM 638 C C . TYR A 1 84 ? -0.428 9.170 4.556 1.00 98.19 84 TYR A C 1
ATOM 640 O O . TYR A 1 84 ? -1.395 9.393 5.287 1.00 98.19 84 TYR A O 1
ATOM 648 N N . TYR A 1 85 ? 0.671 9.928 4.587 1.00 97.62 85 TYR A N 1
ATOM 649 C CA . TYR A 1 85 ? 0.810 11.045 5.524 1.00 97.62 85 TYR A CA 1
ATOM 650 C C . TYR A 1 85 ? -0.233 12.151 5.295 1.00 97.62 85 TYR A C 1
ATOM 652 O O . TYR A 1 85 ? -0.710 12.742 6.265 1.00 97.62 85 TYR A O 1
ATOM 660 N N . HIS A 1 86 ? -0.653 12.391 4.049 1.00 98.25 86 HIS A N 1
ATOM 661 C CA . HIS A 1 86 ? -1.718 13.348 3.721 1.00 98.25 86 HIS A CA 1
ATOM 662 C C . HIS A 1 86 ? -3.125 12.899 4.131 1.00 98.25 86 HIS A C 1
ATOM 664 O O . HIS A 1 86 ? -4.022 13.737 4.209 1.00 98.25 86 HIS A O 1
ATOM 670 N N . GLN A 1 87 ? -3.350 11.610 4.405 1.00 97.31 87 GLN A N 1
ATOM 671 C CA . GLN A 1 87 ? -4.647 11.161 4.921 1.00 97.31 87 GLN A CA 1
ATOM 672 C C . GLN A 1 87 ? -4.862 11.543 6.390 1.00 97.31 87 GLN A C 1
ATOM 674 O O . GLN A 1 87 ? -5.999 11.503 6.853 1.00 97.31 87 GLN A O 1
ATOM 679 N N . HIS A 1 88 ? -3.800 11.906 7.123 1.00 96.12 88 HIS A N 1
ATOM 680 C CA . HIS A 1 88 ? -3.865 12.235 8.551 1.00 96.12 88 HIS A CA 1
ATOM 681 C C . HIS A 1 88 ? -4.595 11.161 9.382 1.00 96.12 88 HIS A C 1
ATOM 683 O O . HIS A 1 88 ? -5.380 11.479 10.275 1.00 96.12 88 HIS A O 1
ATOM 689 N N . LEU A 1 89 ? -4.359 9.882 9.063 1.00 96.12 89 LEU A N 1
ATOM 690 C CA . LEU A 1 89 ? -4.974 8.765 9.776 1.00 96.12 89 LEU A CA 1
ATOM 691 C C . LEU A 1 89 ? -4.390 8.653 11.188 1.00 96.12 89 LEU A C 1
ATOM 693 O O . LEU A 1 89 ? -3.172 8.650 11.364 1.00 96.12 89 LEU A O 1
ATOM 697 N N . ASP A 1 90 ? -5.264 8.515 12.181 1.00 96.56 90 ASP 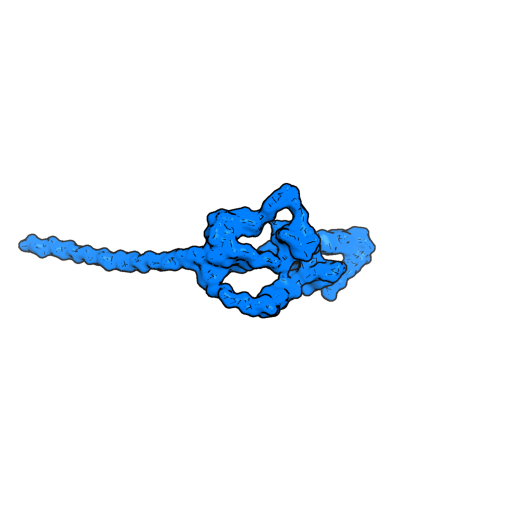A N 1
ATOM 698 C CA . ASP A 1 90 ? -4.892 8.264 13.574 1.00 96.56 90 ASP A CA 1
ATOM 699 C C . ASP A 1 90 ? -4.913 6.752 13.838 1.00 96.56 90 ASP A C 1
ATOM 701 O O . ASP A 1 90 ? -5.908 6.191 14.302 1.00 96.56 90 ASP A O 1
ATOM 705 N N . LEU A 1 91 ? -3.845 6.067 13.414 1.00 96.62 91 LEU A N 1
ATOM 706 C CA . LEU A 1 91 ? -3.697 4.614 13.547 1.00 96.62 91 LEU A CA 1
ATOM 707 C C . LEU A 1 91 ? -2.674 4.289 14.649 1.00 96.62 91 LEU A C 1
ATOM 709 O O . LEU A 1 91 ? -1.501 4.641 14.490 1.00 96.62 91 LEU A O 1
ATOM 713 N N . PRO A 1 92 ? -3.062 3.584 15.731 1.00 95.81 92 PRO A N 1
ATOM 714 C CA . PRO A 1 92 ? -2.134 3.169 16.781 1.00 95.81 92 PRO A CA 1
ATOM 715 C C . PRO A 1 92 ? -1.020 2.281 16.201 1.00 95.81 92 PRO A C 1
ATOM 717 O O . PRO A 1 92 ? -1.328 1.216 15.648 1.00 95.81 92 PRO A O 1
ATOM 720 N N . PRO A 1 93 ? 0.267 2.672 16.283 1.00 93.56 93 PRO A N 1
ATOM 721 C CA . PRO A 1 93 ? 1.359 1.899 15.691 1.00 93.56 93 PRO A CA 1
ATOM 722 C C . PRO A 1 93 ? 1.462 0.468 16.232 1.00 93.56 93 PRO A C 1
ATOM 724 O O . PRO A 1 93 ? 1.829 -0.442 15.496 1.00 93.56 93 PRO A O 1
ATOM 727 N N . GLU A 1 94 ? 1.105 0.251 17.495 1.00 94.88 94 GLU A N 1
ATOM 728 C CA . GLU A 1 94 ? 1.091 -1.054 18.157 1.00 94.88 94 GLU A CA 1
ATOM 729 C C . GLU A 1 94 ? -0.003 -2.003 17.646 1.00 94.88 94 GLU A C 1
ATOM 731 O O . GLU A 1 94 ? 0.123 -3.215 17.810 1.00 94.88 94 GLU A O 1
ATOM 736 N N . GLU A 1 95 ? -1.044 -1.478 16.993 1.00 96.81 95 GLU A N 1
ATOM 737 C CA . GLU A 1 95 ? -2.121 -2.269 16.380 1.00 96.81 95 GLU A CA 1
ATOM 738 C C . GLU A 1 95 ? -2.088 -2.238 14.842 1.00 96.81 95 GLU A C 1
ATOM 740 O O . GLU A 1 95 ? -2.979 -2.787 14.184 1.00 96.81 95 GLU A O 1
ATOM 745 N N . THR A 1 96 ? -1.075 -1.596 14.254 1.00 97.81 96 THR A N 1
ATOM 746 C CA . THR A 1 96 ? -0.997 -1.347 12.812 1.00 97.81 96 THR A CA 1
ATOM 747 C C . THR A 1 96 ? 0.182 -2.074 12.189 1.00 97.81 96 THR A C 1
ATOM 749 O O . THR A 1 96 ? 1.337 -1.860 12.549 1.00 97.81 96 THR A O 1
ATOM 752 N N . VAL A 1 97 ? -0.105 -2.904 11.189 1.00 98.12 97 VAL A N 1
ATOM 753 C CA . VAL A 1 97 ? 0.918 -3.511 10.337 1.00 98.12 97 VAL A CA 1
ATOM 754 C C . VAL A 1 97 ? 1.056 -2.690 9.063 1.00 98.12 97 VAL A C 1
ATOM 756 O O . VAL A 1 97 ? 0.076 -2.456 8.359 1.00 98.12 97 VAL A O 1
ATOM 759 N N . TYR A 1 98 ? 2.289 -2.301 8.751 1.00 98.38 98 TYR A N 1
ATOM 760 C CA . TYR A 1 98 ? 2.652 -1.649 7.497 1.00 98.38 98 TYR A CA 1
ATOM 761 C C . TYR A 1 98 ? 3.353 -2.663 6.598 1.00 98.38 98 TYR A C 1
ATOM 763 O O . TYR A 1 98 ? 4.358 -3.256 6.994 1.00 98.38 98 TYR A O 1
ATOM 771 N N . ALA A 1 99 ? 2.832 -2.865 5.395 1.00 98.50 99 ALA A N 1
ATOM 772 C CA . ALA A 1 99 ? 3.383 -3.798 4.428 1.00 98.50 99 ALA A CA 1
ATOM 773 C C . ALA A 1 99 ? 3.829 -3.073 3.160 1.00 98.50 99 ALA A C 1
ATOM 775 O O . ALA A 1 99 ? 3.101 -2.248 2.613 1.00 98.50 99 ALA A O 1
ATOM 776 N N . PHE A 1 100 ? 5.017 -3.435 2.685 1.00 98.44 100 PHE A N 1
ATOM 777 C CA . PHE A 1 100 ? 5.578 -2.970 1.424 1.00 98.44 100 PHE A CA 1
ATOM 778 C C . PHE A 1 100 ? 5.820 -4.184 0.538 1.00 98.44 100 PHE A C 1
ATOM 780 O O . PHE A 1 100 ? 6.608 -5.061 0.895 1.00 98.44 100 PHE A O 1
ATOM 787 N N . TRP A 1 101 ? 5.161 -4.230 -0.616 1.00 97.75 101 TRP A N 1
ATOM 788 C CA . TRP A 1 101 ? 5.450 -5.220 -1.649 1.00 97.75 101 TRP A CA 1
ATOM 789 C C . TRP A 1 101 ? 5.626 -4.516 -2.987 1.00 97.75 101 TRP A C 1
ATOM 791 O O . TRP A 1 101 ? 4.660 -4.107 -3.627 1.00 97.75 101 TRP A O 1
ATOM 801 N N . VAL A 1 102 ? 6.885 -4.379 -3.392 1.00 97.31 102 VAL A N 1
ATOM 802 C CA . VAL A 1 102 ? 7.291 -3.645 -4.591 1.00 97.31 102 VAL A CA 1
ATOM 803 C C . VAL A 1 102 ? 8.587 -4.215 -5.171 1.00 97.31 102 VAL A C 1
ATOM 805 O O . VAL A 1 102 ? 9.302 -4.968 -4.504 1.00 97.31 102 VAL A O 1
ATOM 808 N N . GLY A 1 103 ? 8.914 -3.813 -6.396 1.00 96.12 103 GLY A N 1
ATOM 809 C CA . GLY A 1 103 ? 10.219 -3.998 -7.032 1.00 96.12 103 GLY A CA 1
ATOM 810 C C . GLY A 1 103 ? 10.148 -4.814 -8.318 1.00 96.12 103 GLY A C 1
ATOM 811 O O . GLY A 1 103 ? 11.122 -4.868 -9.071 1.00 96.12 103 GLY A O 1
ATOM 812 N N . HIS A 1 104 ? 9.000 -5.435 -8.607 1.00 95.12 104 HIS A N 1
ATOM 813 C CA . HIS A 1 104 ? 8.807 -6.150 -9.864 1.00 95.12 104 HIS A CA 1
ATOM 814 C C . HIS A 1 104 ? 8.884 -5.200 -11.063 1.00 95.12 104 HIS A C 1
ATOM 816 O O . HIS A 1 104 ? 9.573 -5.500 -12.041 1.00 95.12 104 HIS A O 1
ATOM 822 N N . ASP A 1 105 ? 8.238 -4.038 -10.957 1.00 94.94 105 ASP A N 1
ATOM 823 C CA . ASP A 1 105 ? 8.224 -3.029 -12.015 1.00 94.94 105 ASP A CA 1
ATOM 824 C C . ASP A 1 105 ? 9.608 -2.391 -12.229 1.00 94.94 105 ASP A C 1
ATOM 826 O O . ASP A 1 105 ? 10.001 -2.159 -13.371 1.00 94.94 105 ASP A O 1
ATOM 830 N N . ASP A 1 106 ? 10.423 -2.215 -11.183 1.00 95.31 106 ASP A N 1
ATOM 831 C CA . ASP A 1 106 ? 11.822 -1.780 -11.321 1.00 95.31 106 ASP A CA 1
ATOM 832 C C . ASP A 1 106 ? 12.651 -2.756 -12.169 1.00 95.31 106 ASP A C 1
ATOM 834 O O . ASP A 1 106 ? 13.399 -2.352 -13.068 1.00 95.31 106 ASP A O 1
ATOM 838 N N . ILE A 1 107 ? 12.503 -4.059 -11.907 1.00 94.81 107 ILE A N 1
ATOM 839 C CA . ILE A 1 107 ? 13.176 -5.113 -12.676 1.00 94.81 107 ILE A CA 1
ATOM 840 C C . ILE A 1 107 ? 12.651 -5.133 -14.114 1.00 94.81 107 ILE A C 1
ATOM 842 O O . ILE A 1 107 ? 13.446 -5.242 -15.053 1.00 94.81 107 ILE A O 1
ATOM 846 N N . HIS A 1 108 ? 11.334 -5.013 -14.302 1.00 93.06 108 HIS A N 1
ATOM 847 C CA . HIS A 1 108 ? 10.717 -4.953 -15.624 1.00 93.06 108 HIS A CA 1
ATOM 848 C C . HIS A 1 108 ? 11.297 -3.800 -16.446 1.00 93.06 108 HIS A C 1
ATOM 850 O O . HIS A 1 108 ? 11.833 -4.025 -17.532 1.00 93.06 108 HIS A O 1
ATOM 856 N N . GLU A 1 109 ? 11.268 -2.585 -15.903 1.00 91.38 109 GLU A N 1
ATOM 857 C CA . GLU A 1 109 ? 11.794 -1.379 -16.540 1.00 91.38 109 GLU A CA 1
ATOM 858 C C . GLU A 1 109 ? 13.277 -1.529 -16.891 1.00 91.38 109 GLU A C 1
ATOM 860 O O . GLU A 1 109 ? 13.696 -1.182 -17.997 1.00 91.38 109 GLU A O 1
ATOM 865 N N . ALA A 1 110 ? 14.084 -2.102 -15.992 1.00 91.81 110 ALA A N 1
ATOM 866 C CA . ALA A 1 110 ? 15.501 -2.343 -16.246 1.00 91.81 110 ALA A CA 1
ATOM 867 C C . ALA A 1 110 ? 15.736 -3.303 -17.419 1.00 91.81 110 ALA A C 1
ATOM 869 O O . ALA A 1 110 ? 16.601 -3.056 -18.266 1.00 91.81 110 ALA A O 1
ATOM 870 N N . ILE A 1 111 ? 14.952 -4.378 -17.500 1.00 93.69 111 ILE A N 1
ATOM 871 C CA . ILE A 1 111 ? 15.019 -5.331 -18.610 1.00 93.69 111 ILE A CA 1
ATOM 872 C C . ILE A 1 111 ? 14.587 -4.660 -19.918 1.00 93.69 111 ILE A C 1
ATOM 874 O O . ILE A 1 111 ? 15.245 -4.863 -20.942 1.00 93.69 111 ILE A O 1
ATOM 878 N N . GLN A 1 112 ? 13.519 -3.860 -19.906 1.00 90.38 112 GLN A N 1
ATOM 879 C CA . GLN A 1 112 ? 13.045 -3.167 -21.106 1.00 90.38 112 GLN A CA 1
ATOM 880 C C . GLN A 1 112 ? 14.061 -2.145 -21.610 1.00 90.38 112 GLN A C 1
ATOM 882 O O . GLN A 1 112 ? 14.394 -2.156 -22.793 1.00 90.38 112 GLN A O 1
ATOM 887 N N . ALA A 1 113 ? 14.625 -1.335 -20.712 1.00 89.19 113 ALA A N 1
ATOM 888 C CA . ALA A 1 113 ? 15.657 -0.360 -21.042 1.00 89.19 113 ALA A CA 1
ATOM 889 C C . ALA A 1 113 ? 16.885 -1.027 -21.685 1.00 89.19 113 ALA A C 1
ATOM 891 O O . ALA A 1 113 ? 17.375 -0.570 -22.721 1.00 89.19 113 ALA A O 1
ATOM 892 N N . ASN A 1 114 ? 17.331 -2.160 -21.129 1.00 90.94 114 ASN A N 1
ATOM 893 C CA . ASN A 1 114 ? 18.439 -2.934 -21.689 1.00 90.94 114 ASN A CA 1
ATOM 894 C C . ASN A 1 114 ? 18.122 -3.457 -23.102 1.00 90.94 114 ASN A C 1
ATOM 896 O O . ASN A 1 114 ? 18.935 -3.314 -24.013 1.00 90.94 114 ASN A O 1
ATOM 900 N N . LYS A 1 115 ? 16.918 -4.006 -23.319 1.00 91.00 115 LYS A N 1
ATOM 901 C CA . LYS A 1 115 ? 16.481 -4.488 -24.643 1.00 91.00 115 LYS A CA 1
ATOM 902 C C . LYS A 1 115 ? 16.379 -3.371 -25.678 1.00 91.00 115 LYS A C 1
ATOM 904 O O . LYS A 1 115 ? 16.694 -3.595 -26.842 1.00 91.00 115 LYS A O 1
ATOM 909 N N . SER A 1 116 ? 15.940 -2.183 -25.273 1.00 89.31 116 SER A N 1
ATOM 910 C CA . SER A 1 116 ? 15.775 -1.038 -26.168 1.00 89.31 116 SER A CA 1
ATOM 911 C C . SER A 1 116 ? 17.056 -0.220 -26.363 1.00 89.31 116 SER A C 1
ATOM 913 O O . SER A 1 116 ? 17.018 0.801 -27.045 1.00 89.31 116 SER A O 1
ATOM 915 N N . GLY A 1 117 ? 18.171 -0.600 -25.726 1.00 84.75 117 GLY A N 1
ATOM 916 C CA . GLY A 1 117 ? 19.408 0.188 -25.719 1.00 84.75 117 GLY A CA 1
ATOM 917 C C . GLY A 1 117 ? 19.261 1.563 -25.052 1.00 84.75 117 GLY A C 1
ATOM 918 O O . GLY A 1 117 ? 20.095 2.444 -25.261 1.00 84.75 117 GLY A O 1
ATOM 919 N N . MET A 1 118 ? 18.201 1.770 -24.266 1.00 78.50 118 MET A N 1
ATOM 920 C CA . MET A 1 118 ? 17.960 3.020 -23.550 1.00 78.50 118 MET A CA 1
ATOM 921 C C . MET A 1 118 ? 18.581 2.946 -22.158 1.00 78.50 118 MET A C 1
ATOM 923 O O . MET A 1 118 ? 18.577 1.905 -21.507 1.00 78.50 118 MET A O 1
ATOM 927 N N . LYS A 1 119 ? 19.093 4.074 -21.660 1.00 76.19 119 LYS A N 1
ATOM 928 C CA . LYS A 1 119 ? 19.439 4.184 -20.241 1.00 76.19 119 LYS A CA 1
ATOM 929 C C . LYS A 1 119 ? 18.176 4.450 -19.432 1.00 76.19 119 LYS A C 1
ATOM 931 O O . LYS A 1 119 ? 17.386 5.318 -19.799 1.00 76.19 119 LYS A O 1
ATOM 936 N N . LEU A 1 120 ? 18.038 3.748 -18.308 1.00 71.81 120 LEU A N 1
ATOM 937 C CA . LEU A 1 120 ? 17.062 4.106 -17.286 1.00 71.81 120 LEU A CA 1
ATOM 938 C C . LEU A 1 120 ? 17.300 5.554 -16.856 1.00 71.81 120 LEU A C 1
ATOM 940 O O . LEU A 1 120 ? 18.421 5.919 -16.489 1.00 71.81 120 LEU A O 1
ATOM 944 N N . LYS A 1 121 ? 16.244 6.365 -16.895 1.00 67.00 121 LYS A N 1
ATOM 945 C CA . LYS A 1 121 ? 16.227 7.647 -16.196 1.00 67.00 121 LYS A CA 1
ATOM 946 C C . LYS A 1 121 ? 16.010 7.327 -14.720 1.00 67.00 121 LYS A C 1
ATOM 948 O O . LYS A 1 121 ? 14.916 6.900 -14.358 1.00 67.00 121 LYS A O 1
ATOM 953 N N . ARG A 1 122 ? 17.085 7.424 -13.943 1.00 62.69 122 ARG A N 1
ATOM 954 C CA . ARG A 1 122 ? 17.037 7.460 -12.483 1.00 62.69 122 ARG A CA 1
ATOM 955 C C . ARG A 1 122 ? 16.928 8.912 -12.061 1.00 62.69 122 ARG A C 1
ATOM 957 O O . ARG A 1 122 ? 17.661 9.720 -12.679 1.00 62.69 122 ARG A O 1
#

pLDDT: mean 88.47, std 16.19, range [39.28, 98.75]

Solvent-accessible surface area (backbone atoms only — not comparable to full-atom values): 7206 Å² total; per-residue (Å²): 139,84,88,78,80,82,79,79,79,74,77,72,78,73,68,77,75,62,64,55,47,34,38,37,35,40,23,10,39,82,52,13,84,51,78,66,42,50,77,59,102,59,85,46,66,64,55,53,48,21,60,75,56,70,24,50,72,47,73,52,9,23,42,60,9,21,64,80,47,66,50,95,85,27,54,7,46,57,52,31,52,51,52,53,63,71,64,69,72,91,70,58,70,79,26,42,46,79,44,79,51,70,45,66,45,47,54,49,52,53,53,51,23,61,76,70,74,45,78,79,87,124

Secondary structure (DSSP, 8-state):
-----------------PPP-EEEEEESTTT-SSSS---SSS--HHHHHHHHHT-EEEE---TT--SSS-BTTBPPHHHHHHHHHHTT----GGGEEEEEE--HHHHHHHHHHHHTTPPP--